Protein AF-A0A8T5RCB6-F1 (afdb_monomer)

Nearest PDB structures (foldseek):
  4fcy-assembly1_B  TM=7.142E-01  e=4.013E+00  Muvirus mu
  2ezk-assembly1_A  TM=6.492E-01  e=3.526E+00  Muvirus mu
  4fcy-assembly1_A  TM=6.488E-01  e=3.762E+00  Muvirus mu
  4kis-assembly1_A  TM=2.839E-01  e=9.297E+00  Listeria innocua Clip11262

pLDDT: mean 87.43, std 11.04, range [34.56, 94.56]

Radius of gyration: 12.24 Å; Cα contacts (8 Å, |Δi|>4): 74; chains: 1; bounding box: 25×34×25 Å

Foldseek 3Di:
DDPPPFDADPPPRHTADPLRQVCCCVVVVVVLPPLVVLLVQQVVCVVVVHDNVRSLVVVCSNNVHDSVVSVVVCVVVVSD

Sequence (80 aa):
MSEKEIRFCPYCGIKLSHPYWEHIQSVHAEKYTQKETWVTLYQDYRKLGMDEEISLTVISELFNATIDEIKSFLKNKNAL

Solvent-accessible surface area (backbone atoms only — not comparable to full-atom values): 4759 Å² total; per-residue (Å²): 130,85,74,76,77,84,44,60,39,94,86,78,64,46,79,47,60,86,66,46,21,58,56,38,46,72,77,36,45,77,56,55,74,41,68,70,55,56,52,54,52,41,52,51,33,48,73,73,68,43,52,68,70,58,38,42,51,53,51,20,50,46,61,76,44,54,56,68,59,50,51,55,51,30,49,77,66,73,72,106

Structure (mmCIF, N/CA/C/O backbone):
data_AF-A0A8T5RCB6-F1
#
_entry.id   AF-A0A8T5RCB6-F1
#
loop_
_atom_site.group_PDB
_atom_site.id
_atom_site.type_symbol
_atom_site.label_atom_id
_atom_site.label_alt_id
_atom_site.label_comp_id
_atom_site.label_asym_id
_atom_site.label_entity_id
_atom_site.label_seq_id
_atom_site.pdbx_PDB_ins_code
_atom_site.Cartn_x
_atom_site.Cartn_y
_atom_site.Cartn_z
_atom_site.occupancy
_atom_site.B_iso_or_equiv
_atom_site.auth_seq_id
_atom_site.auth_comp_id
_atom_site.auth_asym_id
_atom_site.auth_atom_id
_atom_site.pdbx_PDB_model_num
ATOM 1 N N . MET A 1 1 ? 12.240 -22.037 5.637 1.00 34.56 1 MET A N 1
ATOM 2 C CA . MET A 1 1 ? 12.653 -22.082 4.219 1.00 34.56 1 MET A CA 1
ATOM 3 C C . MET A 1 1 ? 11.804 -21.057 3.501 1.00 34.56 1 MET A C 1
ATOM 5 O O . MET A 1 1 ? 10.594 -21.125 3.632 1.00 34.56 1 MET A O 1
ATOM 9 N N . SER A 1 2 ? 12.430 -20.052 2.896 1.00 44.88 2 SER A N 1
ATOM 10 C CA . SER A 1 2 ? 11.767 -18.885 2.315 1.00 44.88 2 SER A CA 1
ATOM 11 C C . SER A 1 2 ? 10.961 -19.281 1.079 1.00 44.88 2 SER A C 1
ATOM 13 O O 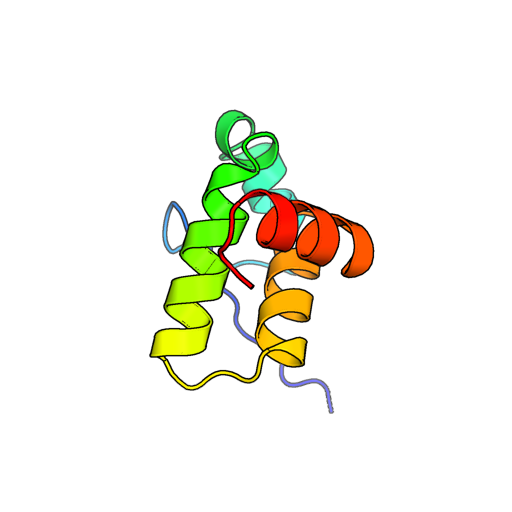. SER A 1 2 ? 11.489 -19.348 -0.032 1.00 44.88 2 SER A O 1
ATOM 15 N N . GLU A 1 3 ? 9.671 -19.555 1.275 1.00 46.38 3 GLU A N 1
ATOM 16 C CA . GLU A 1 3 ? 8.688 -19.423 0.207 1.00 46.38 3 GLU A CA 1
ATOM 17 C C . GLU A 1 3 ? 8.853 -18.003 -0.332 1.00 46.38 3 GLU A C 1
ATOM 19 O O . GLU A 1 3 ? 8.631 -17.027 0.380 1.00 46.38 3 GLU A O 1
ATOM 24 N N . LYS A 1 4 ? 9.389 -17.868 -1.550 1.00 53.53 4 LYS A N 1
ATOM 25 C CA . LYS A 1 4 ? 9.474 -16.571 -2.217 1.00 53.53 4 LYS A CA 1
ATOM 26 C C . LYS A 1 4 ? 8.037 -16.108 -2.388 1.00 53.53 4 LYS A C 1
ATOM 28 O O . LYS A 1 4 ? 7.376 -16.592 -3.305 1.00 53.53 4 LYS A O 1
ATOM 33 N N . GLU A 1 5 ? 7.553 -15.256 -1.489 1.00 65.31 5 GLU A N 1
ATOM 34 C CA . GLU A 1 5 ? 6.213 -14.696 -1.576 1.00 65.31 5 GLU A CA 1
ATOM 35 C C . GLU A 1 5 ? 6.066 -14.073 -2.960 1.00 65.31 5 GLU A C 1
ATOM 37 O O . GLU A 1 5 ? 6.746 -13.116 -3.328 1.00 65.31 5 GLU A O 1
ATOM 42 N N . ILE A 1 6 ? 5.247 -14.701 -3.798 1.00 76.12 6 ILE A N 1
ATOM 43 C CA . ILE A 1 6 ? 5.052 -14.228 -5.157 1.00 76.12 6 ILE A CA 1
ATOM 44 C C . ILE A 1 6 ? 4.157 -12.999 -5.049 1.00 76.12 6 ILE A C 1
ATOM 46 O O . ILE A 1 6 ? 2.960 -13.115 -4.795 1.00 76.12 6 ILE A O 1
ATOM 50 N N . ARG A 1 7 ? 4.749 -11.818 -5.229 1.00 83.25 7 ARG A N 1
ATOM 51 C CA . ARG A 1 7 ? 4.028 -10.546 -5.296 1.00 83.25 7 ARG A CA 1
ATOM 52 C C . ARG A 1 7 ? 3.839 -10.122 -6.748 1.00 83.25 7 ARG A C 1
ATOM 54 O O . ARG A 1 7 ? 4.655 -10.442 -7.614 1.00 83.25 7 ARG A O 1
ATOM 61 N N . PHE A 1 8 ? 2.766 -9.387 -7.003 1.00 88.06 8 PHE A N 1
ATOM 62 C CA . PHE A 1 8 ? 2.438 -8.850 -8.320 1.00 88.06 8 PHE A CA 1
ATOM 63 C C . PHE A 1 8 ? 2.359 -7.328 -8.264 1.00 88.06 8 PHE A C 1
ATOM 65 O O . PHE A 1 8 ? 1.975 -6.757 -7.243 1.00 88.06 8 PHE A O 1
ATOM 72 N N . CYS A 1 9 ? 2.729 -6.672 -9.363 1.00 89.00 9 CYS A N 1
ATOM 73 C CA . CYS A 1 9 ? 2.609 -5.228 -9.490 1.00 89.00 9 CYS A CA 1
ATOM 74 C C . CYS A 1 9 ? 1.125 -4.837 -9.471 1.00 89.00 9 CYS A C 1
ATOM 76 O O . CYS A 1 9 ? 0.371 -5.347 -10.304 1.00 89.00 9 CYS A O 1
ATOM 78 N N . PRO A 1 10 ? 0.697 -3.898 -8.609 1.00 85.31 10 PRO A N 1
ATOM 79 C CA . PRO A 1 10 ? -0.702 -3.481 -8.554 1.00 85.31 10 PRO A CA 1
ATOM 80 C C . PRO A 1 10 ? -1.158 -2.697 -9.796 1.00 85.31 10 PRO A C 1
ATOM 82 O O . PRO A 1 10 ? -2.351 -2.493 -9.980 1.00 85.31 10 PRO A O 1
ATOM 85 N N . TYR A 1 11 ? -0.228 -2.263 -10.655 1.00 87.50 11 TYR A N 1
ATOM 86 C CA . TYR A 1 11 ? -0.529 -1.436 -11.828 1.00 87.50 11 TYR A CA 1
ATOM 87 C C . TYR A 1 11 ? -0.526 -2.210 -13.148 1.00 87.50 11 TYR A C 1
ATOM 89 O O . TYR A 1 11 ? -1.354 -1.945 -14.013 1.00 87.50 11 TYR A O 1
ATOM 97 N N . CYS A 1 12 ? 0.403 -3.152 -13.322 1.00 89.94 12 CYS A N 1
ATOM 98 C CA . CYS A 1 12 ? 0.561 -3.898 -14.576 1.00 89.94 12 CYS A CA 1
ATOM 99 C C . CYS A 1 12 ? 0.429 -5.418 -14.414 1.00 89.94 12 CYS A C 1
ATOM 101 O O . CYS A 1 12 ? 0.508 -6.143 -15.403 1.00 89.94 12 CYS A O 1
ATOM 103 N N . GLY A 1 13 ? 0.240 -5.917 -13.187 1.00 86.75 13 GLY A N 1
ATOM 104 C CA . GLY A 1 13 ? 0.009 -7.336 -12.914 1.00 86.75 13 GLY A CA 1
ATOM 105 C C . GLY A 1 13 ? 1.217 -8.247 -13.139 1.00 86.75 13 GLY A C 1
ATOM 106 O O . GLY A 1 13 ? 1.080 -9.463 -13.018 1.00 86.75 13 GLY A O 1
ATOM 107 N N . ILE A 1 14 ? 2.403 -7.709 -13.452 1.00 91.19 14 ILE A N 1
ATOM 108 C CA . ILE A 1 14 ? 3.590 -8.550 -13.621 1.00 91.19 14 ILE A CA 1
ATOM 109 C C . ILE A 1 14 ? 4.064 -9.102 -12.279 1.00 91.19 14 ILE A C 1
ATOM 111 O O . ILE A 1 14 ? 3.914 -8.468 -11.233 1.00 91.19 14 ILE A O 1
ATOM 115 N N . LYS A 1 15 ? 4.697 -10.273 -12.320 1.00 90.81 15 LYS A N 1
ATOM 116 C CA . LYS A 1 15 ? 5.362 -10.852 -11.155 1.00 90.81 15 LYS A CA 1
ATOM 117 C C . LYS A 1 15 ? 6.557 -9.987 -10.753 1.00 90.81 15 LYS A C 1
ATOM 119 O O . LYS A 1 15 ? 7.434 -9.728 -11.574 1.00 90.81 15 LYS A O 1
ATOM 124 N N . LEU A 1 16 ? 6.595 -9.583 -9.489 1.00 89.00 16 LEU A N 1
ATOM 125 C CA . LEU A 1 16 ? 7.669 -8.775 -8.928 1.00 89.00 16 LEU A CA 1
ATOM 126 C C . LEU A 1 16 ? 8.814 -9.658 -8.425 1.00 89.00 16 LEU A C 1
ATOM 128 O O . LEU A 1 16 ? 8.600 -10.733 -7.857 1.00 89.00 16 LEU A O 1
ATOM 132 N N . SER A 1 17 ? 10.038 -9.174 -8.613 1.00 88.69 17 SER A N 1
ATOM 133 C CA . SER A 1 17 ? 11.237 -9.665 -7.936 1.00 88.69 17 SER A CA 1
ATOM 134 C C . SER A 1 17 ? 11.550 -8.762 -6.751 1.00 88.69 17 SER A C 1
ATOM 136 O O . SER A 1 17 ? 11.403 -7.550 -6.851 1.00 88.69 17 SER A O 1
ATOM 138 N N . HIS A 1 18 ? 11.974 -9.344 -5.632 1.00 86.25 18 HIS A N 1
ATOM 139 C CA . HIS A 1 18 ? 12.384 -8.558 -4.474 1.00 86.25 18 HIS A CA 1
ATOM 140 C C . HIS A 1 18 ? 13.706 -7.81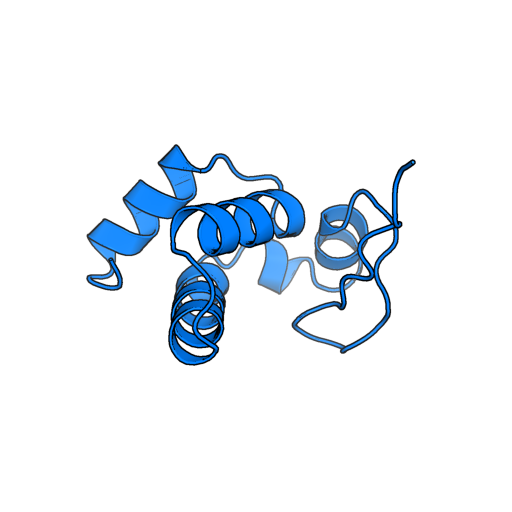1 -4.769 1.00 86.25 18 HIS A C 1
ATOM 142 O O . HIS A 1 18 ? 14.623 -8.457 -5.286 1.00 86.25 18 HIS A O 1
ATOM 148 N N . PRO A 1 19 ? 13.846 -6.519 -4.404 1.00 88.50 19 PRO A N 1
ATOM 149 C CA . PRO A 1 19 ? 12.850 -5.686 -3.721 1.00 88.50 19 PRO A CA 1
ATOM 150 C C . PRO A 1 19 ? 11.687 -5.266 -4.633 1.00 88.50 19 PRO A C 1
ATOM 152 O O . PRO A 1 19 ? 11.884 -4.720 -5.714 1.00 88.50 19 PRO A O 1
ATOM 155 N N . TYR A 1 20 ? 10.452 -5.488 -4.173 1.00 89.06 20 TYR A N 1
ATOM 156 C CA . TYR A 1 20 ? 9.253 -5.338 -5.008 1.00 89.06 20 TYR A CA 1
ATOM 157 C C . TYR A 1 20 ? 9.034 -3.903 -5.513 1.00 89.06 20 TYR A C 1
ATOM 159 O O . TYR A 1 20 ? 8.527 -3.700 -6.619 1.00 89.06 20 TYR A O 1
ATOM 167 N N . TRP A 1 21 ? 9.446 -2.913 -4.721 1.00 90.50 21 TRP A N 1
ATOM 168 C CA . TRP A 1 21 ? 9.326 -1.496 -5.046 1.00 90.50 21 TRP A CA 1
ATOM 169 C C . TRP A 1 21 ? 10.178 -1.049 -6.238 1.00 90.50 21 TRP A C 1
ATOM 171 O O . TRP A 1 21 ? 9.809 -0.079 -6.897 1.00 90.50 21 TRP A O 1
ATOM 181 N N . GLU A 1 22 ? 11.275 -1.740 -6.565 1.00 91.81 22 GLU A N 1
ATOM 182 C CA . GLU A 1 22 ? 12.202 -1.330 -7.635 1.00 91.81 22 GLU A CA 1
ATOM 183 C C . GLU A 1 22 ? 11.504 -1.286 -8.998 1.00 91.81 22 GLU A C 1
ATOM 185 O O . GLU A 1 22 ? 11.675 -0.348 -9.783 1.00 91.81 22 GLU A O 1
ATOM 190 N N . HIS A 1 23 ? 10.644 -2.272 -9.256 1.00 92.31 23 HIS A N 1
ATOM 191 C CA . HIS A 1 23 ? 9.839 -2.308 -10.467 1.00 92.31 23 HIS A CA 1
ATOM 192 C C . HIS A 1 23 ? 8.849 -1.140 -10.521 1.00 92.31 23 HIS A C 1
ATOM 194 O O . HIS A 1 23 ? 8.725 -0.482 -11.552 1.00 92.31 23 HIS A O 1
ATOM 200 N N . ILE A 1 24 ? 8.149 -0.873 -9.416 1.00 89.50 24 ILE A N 1
ATOM 201 C CA . ILE A 1 24 ? 7.151 0.199 -9.350 1.00 89.50 24 ILE A CA 1
ATOM 202 C C . ILE A 1 24 ? 7.839 1.553 -9.523 1.00 89.50 24 ILE A C 1
ATOM 204 O O . ILE A 1 24 ? 7.359 2.376 -10.294 1.00 89.50 24 ILE A O 1
ATOM 208 N N . GLN A 1 25 ? 8.991 1.760 -8.890 1.00 91.06 25 GLN A N 1
ATOM 209 C CA . GLN A 1 25 ? 9.789 2.969 -9.058 1.00 91.06 25 GLN A CA 1
ATOM 210 C C . GLN A 1 25 ? 10.266 3.149 -10.506 1.00 91.06 25 GLN A C 1
ATOM 212 O O . GLN A 1 25 ? 10.201 4.257 -11.030 1.00 91.06 25 GLN A O 1
ATOM 217 N N . SER A 1 26 ? 10.722 2.078 -11.160 1.00 91.50 26 SER A N 1
ATOM 218 C CA . SER A 1 26 ? 11.322 2.165 -12.499 1.00 91.50 26 SER A CA 1
ATOM 219 C C . SER A 1 26 ? 10.291 2.255 -13.626 1.00 91.50 26 SER A C 1
ATOM 221 O O . SER A 1 26 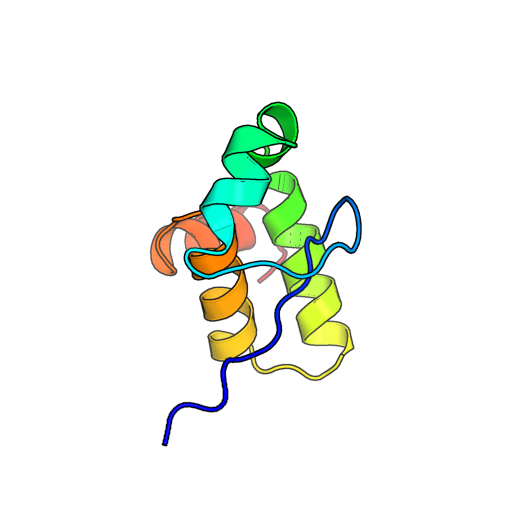? 10.482 3.002 -14.581 1.00 91.50 26 SER A O 1
ATOM 223 N N . VAL A 1 27 ? 9.200 1.488 -13.536 1.00 93.50 27 VAL A N 1
ATOM 224 C CA . VAL A 1 27 ? 8.183 1.367 -14.600 1.00 93.50 27 VAL A CA 1
ATOM 225 C C . VAL A 1 27 ? 6.982 2.276 -14.345 1.00 93.50 27 VAL A C 1
ATOM 227 O O . VAL A 1 27 ? 6.369 2.775 -15.285 1.00 93.50 27 VAL A O 1
ATOM 230 N N . HIS A 1 28 ? 6.660 2.529 -13.078 1.00 89.94 28 HIS A N 1
ATOM 231 C CA . HIS A 1 28 ? 5.512 3.327 -12.654 1.00 89.94 28 HIS A CA 1
ATOM 232 C C . 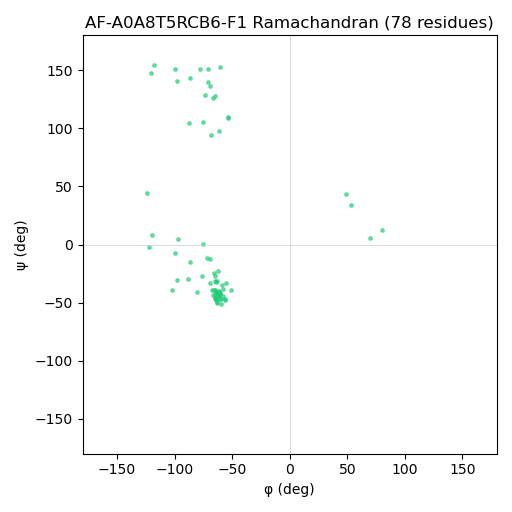HIS A 1 28 ? 5.947 4.497 -11.757 1.00 89.94 28 HIS A C 1
ATOM 234 O O . HIS A 1 28 ? 5.310 4.769 -10.741 1.00 89.94 28 HIS A O 1
ATOM 240 N N . ALA A 1 29 ? 7.022 5.203 -12.127 1.00 87.88 29 ALA A N 1
ATOM 241 C CA . ALA A 1 29 ? 7.614 6.291 -11.336 1.00 87.88 29 ALA A CA 1
ATOM 242 C C . ALA A 1 29 ? 6.592 7.358 -10.892 1.00 87.88 29 ALA A C 1
ATOM 244 O O . ALA A 1 29 ? 6.621 7.829 -9.756 1.00 87.88 29 ALA A O 1
ATOM 245 N N . GLU A 1 30 ? 5.644 7.700 -11.770 1.00 87.06 30 GLU A N 1
ATOM 246 C CA . GLU A 1 30 ? 4.553 8.638 -11.472 1.00 87.06 30 GLU A CA 1
ATOM 247 C C . GLU A 1 30 ? 3.599 8.125 -10.383 1.00 87.06 30 GLU A C 1
ATOM 249 O O . GLU A 1 30 ? 3.03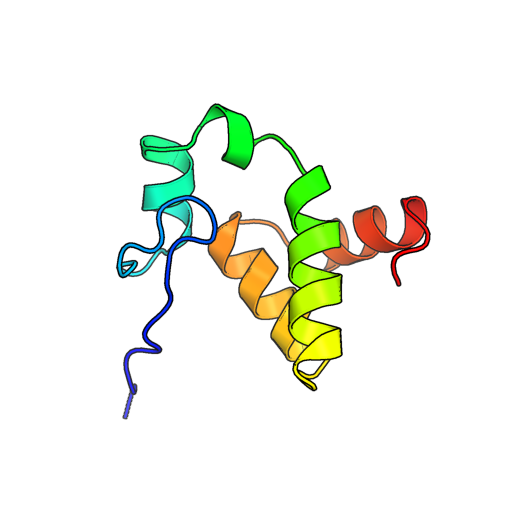8 8.911 -9.627 1.00 87.06 30 GLU A O 1
ATOM 254 N N . LYS A 1 31 ? 3.415 6.804 -10.293 1.00 85.00 31 LYS A N 1
ATOM 255 C CA . LYS A 1 31 ? 2.552 6.149 -9.307 1.00 85.00 31 LYS A CA 1
ATOM 256 C C . LYS A 1 31 ? 3.296 5.848 -8.019 1.00 85.00 31 LYS A C 1
ATOM 258 O O . LYS A 1 31 ? 2.693 5.838 -6.955 1.00 85.00 31 LYS A O 1
ATOM 263 N N . TYR A 1 32 ? 4.601 5.618 -8.113 1.00 84.62 32 TYR A N 1
ATOM 264 C CA . TYR A 1 32 ? 5.473 5.412 -6.966 1.00 84.62 32 TYR A CA 1
ATOM 265 C C . TYR A 1 32 ? 5.457 6.617 -6.013 1.00 84.62 32 TYR A C 1
ATOM 267 O O . TYR A 1 32 ? 5.502 6.450 -4.799 1.00 84.62 32 TYR A O 1
ATOM 275 N N . THR A 1 33 ? 5.332 7.831 -6.556 1.00 81.62 33 THR A N 1
ATOM 276 C CA . THR A 1 33 ? 5.255 9.073 -5.770 1.00 81.62 33 THR A CA 1
ATOM 277 C C . THR A 1 33 ? 3.834 9.429 -5.311 1.00 81.62 33 THR A C 1
ATOM 279 O O . THR A 1 33 ? 3.679 10.250 -4.405 1.00 81.62 33 THR A O 1
ATOM 282 N N . GLN A 1 34 ? 2.799 8.806 -5.886 1.00 85.38 34 GLN A N 1
ATOM 283 C CA . GLN A 1 34 ? 1.388 9.031 -5.550 1.00 85.38 34 GLN A CA 1
ATOM 284 C C . GLN A 1 34 ? 0.948 8.124 -4.397 1.00 85.38 34 GLN A C 1
ATOM 286 O O . GLN A 1 34 ? 0.694 6.929 -4.564 1.00 85.38 34 GLN A O 1
ATOM 291 N N . LYS A 1 35 ? 0.813 8.709 -3.205 1.00 86.38 35 LYS A N 1
ATOM 292 C CA . LYS A 1 35 ? 0.411 7.987 -1.985 1.00 86.38 35 LYS A CA 1
ATOM 293 C C . LYS A 1 35 ? -1.066 7.584 -1.986 1.00 86.38 35 LYS A C 1
ATOM 295 O O . LYS A 1 35 ? -1.481 6.775 -1.162 1.00 86.38 35 LYS A O 1
ATOM 300 N N . GLU A 1 36 ? -1.871 8.094 -2.917 1.00 85.88 36 GLU A N 1
ATOM 301 C CA . GLU A 1 36 ? -3.282 7.725 -3.094 1.00 85.88 36 GLU A CA 1
ATOM 302 C C . GLU A 1 36 ? -3.468 6.212 -3.284 1.00 85.88 36 GLU A C 1
ATOM 304 O O . GLU A 1 36 ? -4.446 5.639 -2.792 1.00 85.88 36 GLU A O 1
ATOM 309 N N . THR A 1 37 ? -2.509 5.538 -3.925 1.00 87.62 37 THR A N 1
ATOM 310 C CA . THR A 1 37 ? -2.574 4.084 -4.107 1.00 87.62 37 THR A CA 1
ATOM 311 C C . THR A 1 37 ? -2.491 3.326 -2.781 1.00 87.62 37 THR A C 1
ATOM 313 O O . THR A 1 37 ? -3.066 2.245 -2.671 1.00 87.62 37 THR A O 1
ATOM 316 N N . TRP A 1 38 ? -1.861 3.885 -1.741 1.00 92.5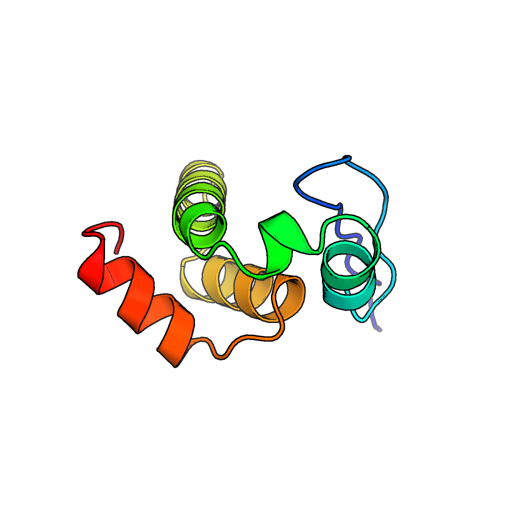0 38 TRP A N 1
ATOM 317 C CA . TRP A 1 38 ? -1.789 3.238 -0.426 1.00 92.50 38 TRP A CA 1
ATOM 318 C C . TRP A 1 38 ? -3.180 3.027 0.171 1.00 92.50 38 TRP A C 1
ATOM 320 O O . TRP A 1 38 ? -3.447 1.966 0.725 1.00 92.50 38 TRP A O 1
ATOM 330 N N . VAL A 1 39 ? -4.083 4.001 0.006 1.00 92.31 39 VAL A N 1
ATOM 331 C CA . VAL A 1 39 ? -5.477 3.898 0.472 1.00 92.31 39 VAL A CA 1
ATOM 332 C C . VAL A 1 39 ? -6.206 2.780 -0.263 1.00 92.31 39 VAL A C 1
ATOM 334 O O . VAL A 1 39 ? -6.859 1.956 0.372 1.00 92.31 39 VAL A O 1
ATOM 337 N N . THR A 1 40 ? -6.061 2.734 -1.589 1.00 90.25 40 THR A N 1
ATOM 338 C CA . THR A 1 40 ? -6.734 1.734 -2.431 1.00 90.25 40 THR A CA 1
ATOM 339 C C . THR A 1 40 ? -6.256 0.328 -2.081 1.00 90.25 40 THR A C 1
ATOM 341 O O . THR A 1 40 ? -7.068 -0.534 -1.759 1.00 90.25 40 THR A O 1
ATOM 344 N N . LEU A 1 41 ? -4.937 0.120 -2.033 1.00 90.81 41 LEU A N 1
ATOM 345 C CA . LEU A 1 41 ? -4.352 -1.174 -1.681 1.00 90.81 41 LEU A CA 1
ATOM 346 C C . LEU A 1 41 ? -4.722 -1.608 -0.271 1.00 90.81 41 LEU A C 1
ATOM 348 O O . LEU A 1 41 ? -5.074 -2.765 -0.071 1.00 90.81 41 LEU A O 1
ATOM 352 N N . TYR A 1 42 ? -4.680 -0.688 0.695 1.00 94.06 42 TYR A N 1
ATOM 353 C CA . TYR A 1 42 ? -5.071 -1.001 2.062 1.00 94.06 42 TYR A CA 1
ATOM 354 C C . TYR A 1 42 ? -6.525 -1.476 2.104 1.00 94.06 42 TYR A C 1
ATOM 356 O O . TYR A 1 42 ? -6.799 -2.566 2.598 1.00 94.06 42 TYR A O 1
ATOM 364 N N . GLN A 1 43 ? -7.456 -0.722 1.517 1.00 92.81 43 GLN A N 1
ATOM 365 C CA . GLN A 1 43 ? -8.868 -1.106 1.485 1.00 92.81 43 GLN A CA 1
ATOM 366 C C . GLN A 1 43 ? -9.101 -2.435 0.765 1.00 92.81 43 GLN A C 1
ATOM 368 O O . GLN A 1 43 ? -9.892 -3.248 1.240 1.00 92.81 43 GLN A O 1
ATOM 373 N N . ASP A 1 44 ? -8.424 -2.672 -0.355 1.00 91.56 44 ASP A N 1
ATOM 374 C CA . ASP A 1 44 ? -8.568 -3.910 -1.116 1.00 91.56 44 ASP A CA 1
ATOM 375 C C . ASP A 1 44 ? -8.027 -5.110 -0.333 1.00 91.56 44 ASP A C 1
ATOM 377 O O . ASP A 1 44 ? -8.714 -6.125 -0.217 1.00 91.56 44 ASP A O 1
ATOM 381 N N . TYR A 1 45 ? -6.863 -4.984 0.307 1.00 92.25 45 TYR A N 1
ATOM 382 C CA . TYR A 1 45 ? -6.321 -6.033 1.172 1.00 92.25 45 TYR A CA 1
ATOM 383 C C . TYR A 1 45 ? -7.232 -6.316 2.370 1.00 92.25 45 TYR A C 1
ATOM 385 O O . TYR A 1 45 ? -7.519 -7.481 2.658 1.00 92.25 45 TYR A O 1
ATOM 393 N N . ARG A 1 46 ? -7.787 -5.279 3.010 1.00 92.75 46 ARG A N 1
ATOM 394 C CA . ARG A 1 46 ? -8.755 -5.449 4.105 1.00 92.75 46 ARG A CA 1
ATOM 395 C C . ARG A 1 46 ? -10.051 -6.114 3.636 1.00 92.75 46 ARG A C 1
ATOM 397 O O . ARG A 1 46 ? -10.553 -6.998 4.326 1.00 92.75 46 ARG A O 1
ATOM 404 N N . LYS A 1 47 ? -10.568 -5.767 2.451 1.00 92.31 47 LYS A N 1
ATOM 405 C CA . LYS A 1 47 ? -11.746 -6.425 1.843 1.00 92.31 47 LYS A CA 1
ATOM 406 C C . LYS A 1 47 ? -11.498 -7.896 1.515 1.00 92.31 47 LYS A C 1
ATOM 408 O O . LYS A 1 47 ? -12.424 -8.695 1.606 1.00 92.31 47 LYS A O 1
ATOM 413 N N . LEU A 1 48 ? -10.264 -8.258 1.166 1.00 90.19 48 LEU A N 1
ATOM 414 C CA . LEU A 1 48 ? -9.846 -9.648 0.961 1.00 90.19 48 LEU A CA 1
ATOM 415 C C . LEU A 1 48 ? -9.662 -10.423 2.280 1.00 90.19 48 LEU A C 1
ATOM 417 O O . LEU A 1 48 ? -9.309 -11.599 2.248 1.00 90.19 48 LEU A O 1
ATOM 421 N N . GLY A 1 49 ? -9.903 -9.788 3.432 1.00 91.12 49 GLY A N 1
ATOM 422 C CA . GLY A 1 49 ? -9.761 -10.400 4.753 1.00 91.12 49 GLY A CA 1
ATOM 423 C C . GLY A 1 49 ? -8.319 -10.452 5.259 1.00 91.12 49 GLY A C 1
ATOM 424 O O . GLY A 1 49 ? -8.044 -11.145 6.235 1.00 91.12 49 GLY A O 1
ATOM 425 N N . MET A 1 50 ? -7.393 -9.735 4.615 1.00 91.69 50 MET A N 1
ATOM 426 C CA . MET A 1 50 ? -6.003 -9.647 5.061 1.00 91.69 50 MET A CA 1
ATOM 427 C C . MET A 1 50 ? -5.911 -8.815 6.340 1.00 91.69 50 MET A C 1
ATOM 429 O O . MET A 1 50 ? -6.577 -7.784 6.455 1.00 91.69 50 MET A O 1
ATOM 433 N N . ASP A 1 51 ? -5.076 -9.238 7.291 1.00 94.19 51 ASP A N 1
ATOM 434 C CA . ASP A 1 51 ? -4.853 -8.493 8.531 1.00 94.19 51 ASP A CA 1
ATOM 435 C C . ASP A 1 51 ? -4.291 -7.083 8.263 1.00 94.19 51 ASP A C 1
ATOM 437 O O . ASP A 1 51 ? -3.653 -6.841 7.235 1.00 94.19 51 ASP A O 1
ATOM 441 N N . GLU A 1 52 ? -4.556 -6.135 9.163 1.00 92.94 52 GLU A N 1
ATOM 442 C CA . GLU A 1 52 ? -4.077 -4.759 9.035 1.00 92.94 52 GLU A CA 1
ATOM 443 C C . GLU A 1 52 ? -2.550 -4.709 9.003 1.00 92.94 52 GLU A C 1
ATOM 445 O O . GLU A 1 52 ? -1.985 -4.057 8.126 1.00 92.94 52 GLU A O 1
ATOM 450 N N . GLU A 1 53 ? -1.883 -5.412 9.915 1.00 93.75 53 GLU A N 1
ATOM 451 C CA . GLU A 1 53 ? -0.426 -5.410 10.021 1.00 93.75 53 GLU A CA 1
ATOM 452 C C . GLU A 1 53 ? 0.210 -5.991 8.756 1.00 93.75 53 GLU A C 1
ATOM 454 O O . GLU A 1 53 ? 1.147 -5.411 8.199 1.00 93.75 53 GLU A O 1
ATOM 459 N N . ILE A 1 54 ? -0.368 -7.077 8.235 1.00 92.69 54 ILE A N 1
ATOM 460 C CA . ILE A 1 54 ? 0.059 -7.684 6.971 1.00 92.69 54 ILE A CA 1
ATOM 461 C C . ILE A 1 54 ? -0.173 -6.703 5.818 1.00 92.69 54 ILE A C 1
ATOM 463 O O . ILE A 1 54 ? 0.737 -6.459 5.030 1.00 92.69 54 ILE A O 1
ATOM 467 N N . SER A 1 55 ? -1.352 -6.083 5.737 1.00 93.62 55 SER A N 1
ATOM 468 C CA . SER A 1 55 ? -1.690 -5.125 4.674 1.00 93.62 55 SER A CA 1
ATOM 469 C C . SER A 1 55 ? -0.705 -3.953 4.640 1.00 93.62 55 SER A C 1
ATOM 471 O O . SER A 1 55 ? -0.219 -3.572 3.575 1.00 93.62 55 SER A O 1
ATOM 473 N N . LEU A 1 56 ? -0.372 -3.404 5.808 1.00 94.56 56 LEU A N 1
ATOM 474 C CA . LEU A 1 56 ? 0.586 -2.307 5.943 1.00 94.56 56 LEU A CA 1
ATOM 475 C C . LEU A 1 56 ? 2.012 -2.739 5.594 1.00 94.56 56 LEU A C 1
ATOM 477 O O . LEU A 1 56 ? 2.722 -1.986 4.929 1.00 94.56 56 LEU A O 1
ATOM 481 N N . THR A 1 57 ? 2.411 -3.950 5.988 1.00 93.69 57 THR A N 1
ATOM 482 C CA . THR A 1 57 ? 3.723 -4.524 5.646 1.00 93.69 57 THR A CA 1
ATOM 483 C C . THR A 1 57 ? 3.873 -4.675 4.135 1.00 93.69 57 THR A C 1
ATOM 485 O O . THR A 1 57 ? 4.869 -4.244 3.563 1.00 93.69 57 THR A O 1
ATOM 488 N N . VAL A 1 58 ? 2.844 -5.177 3.450 1.00 91.62 58 VAL A N 1
ATOM 489 C CA . VAL A 1 58 ? 2.869 -5.320 1.986 1.00 91.62 58 VAL A CA 1
ATOM 490 C C . VAL A 1 58 ? 2.999 -3.965 1.292 1.00 91.62 58 VAL A C 1
ATOM 492 O O . VAL A 1 58 ? 3.775 -3.820 0.351 1.00 91.62 58 VAL A O 1
ATOM 495 N N . ILE A 1 59 ? 2.259 -2.949 1.745 1.00 92.69 59 ILE A N 1
ATOM 496 C CA . ILE A 1 59 ? 2.356 -1.598 1.170 1.00 92.69 59 ILE A CA 1
ATOM 497 C C . ILE A 1 59 ? 3.746 -1.000 1.441 1.00 92.69 59 ILE A C 1
ATOM 499 O O . ILE A 1 59 ? 4.328 -0.388 0.546 1.00 92.69 59 ILE A O 1
ATOM 503 N N . SER A 1 60 ? 4.302 -1.225 2.633 1.00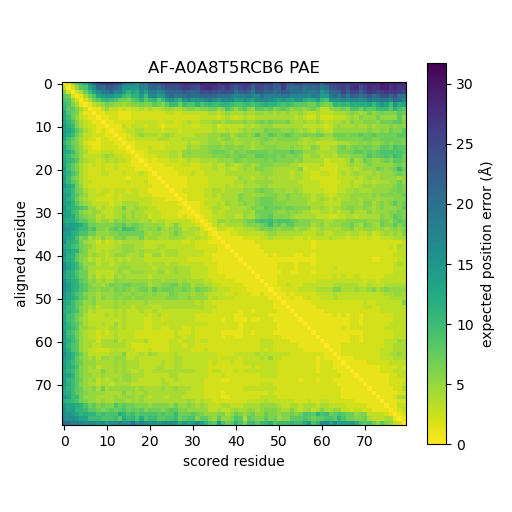 93.88 60 SER A N 1
ATOM 504 C CA . SER A 1 60 ? 5.662 -0.814 3.004 1.00 93.88 60 SER A CA 1
ATOM 505 C C . SER A 1 60 ? 6.708 -1.373 2.038 1.00 93.88 60 SER A C 1
ATOM 507 O O . SER A 1 60 ? 7.512 -0.609 1.498 1.00 93.88 60 SER A O 1
ATOM 509 N N . GLU A 1 61 ? 6.636 -2.665 1.720 1.00 91.88 61 GLU A N 1
ATOM 510 C CA . GLU A 1 61 ? 7.552 -3.314 0.777 1.00 91.88 61 GLU A CA 1
ATOM 511 C C . GLU A 1 61 ? 7.359 -2.866 -0.680 1.00 91.88 61 GLU A C 1
ATOM 513 O O . GLU A 1 61 ? 8.327 -2.814 -1.441 1.00 91.88 61 GLU A O 1
ATOM 518 N N . LEU A 1 62 ? 6.129 -2.541 -1.094 1.00 90.81 62 LEU A N 1
ATOM 519 C CA . LEU A 1 62 ? 5.826 -2.107 -2.465 1.00 90.81 62 LEU A CA 1
ATOM 520 C C . LEU A 1 62 ? 6.249 -0.661 -2.751 1.00 90.81 62 LEU A C 1
ATOM 522 O O . LEU A 1 62 ? 6.529 -0.328 -3.901 1.00 90.81 62 LEU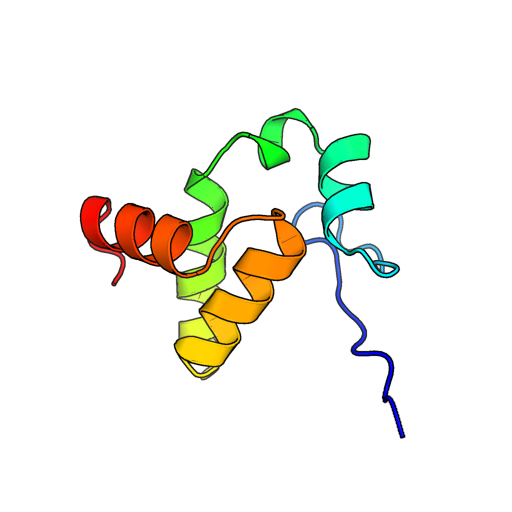 A O 1
ATOM 526 N N . PHE A 1 63 ? 6.296 0.199 -1.734 1.00 91.19 63 PHE A N 1
ATOM 527 C CA . PHE A 1 63 ? 6.584 1.630 -1.904 1.00 91.19 63 PHE A CA 1
ATOM 528 C C . PHE A 1 63 ? 7.829 2.105 -1.150 1.00 91.19 63 PHE A C 1
ATOM 530 O O . PHE A 1 63 ? 8.084 3.306 -1.115 1.00 91.19 63 PHE A O 1
ATOM 537 N N . ASN A 1 64 ? 8.600 1.180 -0.567 1.00 92.94 64 ASN A N 1
ATOM 538 C CA . ASN A 1 64 ? 9.790 1.473 0.239 1.00 92.94 64 ASN A CA 1
ATOM 539 C C . ASN A 1 64 ? 9.527 2.557 1.306 1.00 92.94 64 ASN A C 1
ATOM 541 O O . ASN A 1 64 ? 10.311 3.491 1.473 1.00 92.94 64 ASN A O 1
ATOM 545 N N . ALA A 1 65 ? 8.381 2.457 1.983 1.00 92.25 65 ALA A N 1
ATOM 546 C CA . ALA A 1 65 ? 7.908 3.421 2.976 1.00 92.25 65 ALA A CA 1
ATOM 547 C C . ALA A 1 65 ? 7.789 2.753 4.346 1.00 92.25 65 ALA A C 1
ATOM 549 O O . ALA A 1 65 ? 7.598 1.541 4.428 1.00 92.25 65 ALA A O 1
ATOM 550 N N . THR A 1 66 ? 7.874 3.511 5.438 1.00 94.19 66 THR A N 1
ATOM 551 C CA . THR A 1 66 ? 7.714 2.923 6.777 1.00 94.19 66 THR A CA 1
ATOM 552 C C . THR A 1 66 ? 6.239 2.674 7.089 1.00 94.19 66 THR A C 1
ATOM 554 O O . THR A 1 66 ? 5.353 3.398 6.629 1.00 94.19 66 THR A O 1
ATOM 557 N N . ILE A 1 67 ? 5.954 1.669 7.920 1.00 93.81 67 ILE A N 1
ATOM 558 C CA . ILE A 1 67 ? 4.583 1.400 8.377 1.00 93.81 67 ILE A CA 1
ATOM 559 C C . ILE A 1 67 ? 3.990 2.629 9.082 1.00 93.81 67 ILE A C 1
ATOM 561 O O . ILE A 1 67 ? 2.819 2.937 8.873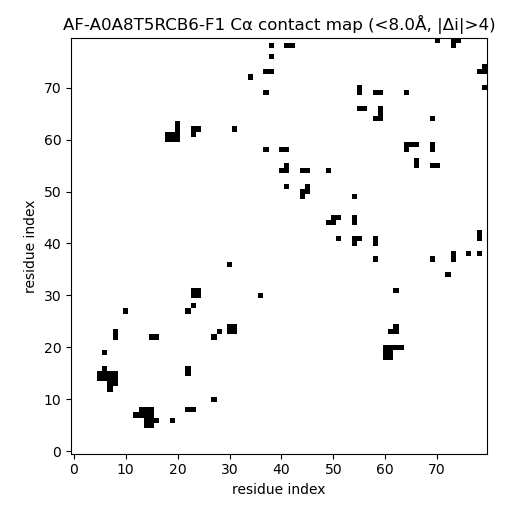 1.00 93.81 67 ILE A O 1
ATOM 565 N N . ASP A 1 68 ? 4.779 3.363 9.873 1.00 94.31 68 ASP A N 1
ATOM 566 C CA . ASP A 1 68 ? 4.320 4.578 10.558 1.00 94.31 68 ASP A CA 1
ATOM 567 C C . ASP A 1 68 ? 3.938 5.699 9.587 1.00 94.31 68 ASP A C 1
ATOM 569 O O . ASP A 1 68 ? 2.934 6.389 9.798 1.00 94.31 68 ASP A O 1
ATOM 573 N N . GLU A 1 69 ? 4.694 5.867 8.500 1.00 93.50 69 GLU A N 1
ATOM 574 C CA . GLU A 1 69 ? 4.367 6.822 7.443 1.00 93.50 69 GLU A CA 1
ATOM 575 C C . GLU A 1 69 ? 3.050 6.449 6.755 1.00 93.50 69 GLU A C 1
ATOM 577 O O . GLU A 1 69 ? 2.171 7.302 6.587 1.00 93.50 69 GLU A O 1
ATOM 582 N N . ILE A 1 70 ? 2.882 5.169 6.415 1.00 93.56 70 ILE A N 1
ATOM 583 C CA . ILE A 1 70 ? 1.661 4.657 5.786 1.00 93.56 70 ILE A CA 1
ATOM 584 C C . ILE A 1 70 ? 0.471 4.833 6.732 1.00 93.56 70 ILE A C 1
ATOM 586 O O . ILE A 1 70 ? -0.536 5.415 6.334 1.00 93.56 70 ILE A O 1
ATOM 590 N N . LYS A 1 71 ? 0.589 4.416 8.000 1.00 94.00 71 LYS A N 1
ATOM 591 C CA . LYS A 1 71 ? -0.461 4.592 9.018 1.00 94.00 71 LYS A CA 1
ATOM 592 C C . LYS A 1 71 ? -0.851 6.057 9.169 1.00 94.00 71 LYS A C 1
ATOM 594 O O . LYS A 1 71 ? -2.039 6.372 9.182 1.00 94.00 71 LYS A O 1
ATOM 599 N N . SER A 1 72 ? 0.130 6.952 9.265 1.00 93.38 72 SER A N 1
ATOM 600 C CA . SER A 1 72 ? -0.119 8.391 9.394 1.00 93.38 72 SER A CA 1
ATOM 601 C C . SER A 1 72 ? -0.877 8.935 8.183 1.00 93.38 72 SER A C 1
ATOM 603 O O . SER A 1 72 ? -1.842 9.683 8.339 1.00 93.38 72 SER A O 1
ATOM 605 N N . PHE A 1 73 ? -0.498 8.516 6.974 1.00 92.94 73 PHE A N 1
ATOM 606 C CA . PHE A 1 73 ? -1.194 8.908 5.752 1.00 92.94 73 PHE A CA 1
ATOM 607 C C . PHE A 1 73 ? -2.631 8.365 5.693 1.00 92.94 73 PHE A C 1
ATOM 609 O O . PHE A 1 73 ? -3.554 9.125 5.400 1.00 92.94 73 PHE A O 1
ATOM 616 N N . LEU A 1 74 ? -2.838 7.082 6.009 1.00 92.44 74 LEU A N 1
ATOM 617 C CA . LEU A 1 74 ? -4.161 6.450 5.990 1.00 92.44 74 LEU A CA 1
ATOM 618 C C . LEU A 1 74 ? -5.118 7.083 7.009 1.00 92.44 74 LEU A C 1
ATOM 620 O O . LEU A 1 74 ? -6.264 7.367 6.656 1.00 92.44 74 LEU A O 1
ATOM 624 N N . LYS A 1 75 ? -4.642 7.393 8.225 1.00 92.38 75 LYS A N 1
ATOM 625 C CA . LYS A 1 75 ? -5.420 8.126 9.242 1.00 92.38 75 LYS A CA 1
ATOM 626 C C . LYS A 1 75 ? -5.851 9.501 8.741 1.00 92.38 75 LYS A C 1
ATOM 628 O O . LYS A 1 75 ? -7.022 9.849 8.830 1.00 92.38 75 LYS A O 1
ATOM 633 N N . ASN A 1 76 ? -4.932 10.256 8.136 1.00 91.12 76 ASN A N 1
ATOM 634 C CA . ASN A 1 76 ? -5.238 11.575 7.569 1.00 91.12 76 ASN A CA 1
ATOM 635 C C . ASN A 1 76 ? -6.277 11.515 6.435 1.00 91.12 76 ASN A C 1
ATOM 637 O O . ASN A 1 76 ? -6.931 12.514 6.138 1.00 91.12 76 ASN A O 1
ATOM 641 N N . LYS A 1 77 ? -6.423 10.356 5.784 1.00 89.81 77 LYS A N 1
ATOM 642 C CA . LYS A 1 77 ? -7.403 10.102 4.723 1.00 89.81 77 LYS A CA 1
ATOM 643 C C . LYS A 1 77 ? -8.681 9.409 5.223 1.00 89.81 77 LYS A C 1
ATOM 645 O O . LYS A 1 77 ? -9.529 9.101 4.390 1.00 89.81 77 LYS A O 1
ATOM 650 N N . ASN A 1 78 ? -8.842 9.184 6.534 1.00 86.25 78 ASN A N 1
ATOM 651 C CA . ASN A 1 78 ? -9.942 8.415 7.142 1.00 86.25 78 ASN A CA 1
ATOM 652 C C . ASN A 1 78 ? -10.107 7.001 6.544 1.00 86.25 78 ASN A C 1
ATOM 654 O O . ASN A 1 78 ? -11.222 6.509 6.380 1.00 86.25 78 ASN A O 1
ATOM 658 N N . ALA A 1 79 ? -8.995 6.370 6.158 1.00 78.44 79 ALA A N 1
ATOM 659 C CA . ALA A 1 79 ? -8.967 5.017 5.597 1.00 78.44 79 ALA A CA 1
ATOM 660 C C . ALA A 1 79 ? -8.574 3.940 6.625 1.00 78.44 79 ALA A C 1
ATOM 662 O O . ALA A 1 79 ? -8.634 2.755 6.303 1.00 78.44 79 ALA A O 1
ATOM 663 N N . LEU A 1 80 ? -8.166 4.373 7.821 1.00 71.62 80 LEU A N 1
ATOM 664 C CA . LEU A 1 80 ? -7.811 3.588 9.002 1.00 71.62 80 LEU A CA 1
ATOM 665 C C . LEU A 1 80 ? -8.652 4.096 10.176 1.00 71.62 80 LEU A C 1
ATOM 667 O O . LEU A 1 80 ? -9.208 3.256 10.910 1.00 71.62 80 LEU A O 1
#

Secondary structure (DSSP, 8-state):
-------B-TTT-PBPPSSHHHHHHHH-HHHHS-THHHHHHHHHHHHTT--HHHHHHHHHHHHT--HHHHHHHHHHTT--

Mean predicted aligned error: 4.96 Å